Protein AF-A0A528MZ78-F1 (afdb_monomer)

Solvent-accessible surface area (backbone atoms only — not comparable to full-atom values): 4776 Å² total; per-residue (Å²): 122,42,76,58,92,94,44,76,48,80,80,63,39,70,96,59,77,50,95,56,26,68,58,55,48,51,52,50,52,53,50,50,55,59,56,41,71,77,42,61,57,98,86,39,76,59,84,83,87,88,87,86,87,87,76,91,77,82,77,48,76,66,64,101,84,49,88,47,75,84

Mean predicted aligned error: 6.41 Å

Structure (mmCIF, N/CA/C/O backbone):
data_AF-A0A528MZ78-F1
#
_entry.id   AF-A0A528MZ78-F1
#
loop_
_atom_site.group_PDB
_atom_site.id
_atom_site.type_symbol
_atom_site.label_atom_id
_atom_site.label_alt_id
_atom_site.label_comp_id
_atom_site.label_asym_id
_atom_site.label_entity_id
_atom_site.label_seq_id
_atom_site.pdbx_PDB_ins_code
_atom_site.Cartn_x
_atom_site.Cartn_y
_atom_site.Cartn_z
_atom_site.occupancy
_atom_site.B_iso_or_equiv
_atom_site.auth_seq_id
_atom_site.auth_comp_id
_atom_site.auth_asym_id
_atom_site.auth_atom_id
_atom_site.pdbx_PDB_model_num
ATOM 1 N N . ILE A 1 1 ? 9.023 -4.320 1.635 1.00 70.56 1 ILE A N 1
ATOM 2 C CA . ILE A 1 1 ? 8.255 -3.387 2.494 1.00 70.56 1 ILE A CA 1
ATOM 3 C C . ILE A 1 1 ? 9.264 -2.651 3.347 1.00 70.56 1 ILE A C 1
ATOM 5 O O . ILE A 1 1 ? 10.108 -3.311 3.946 1.00 70.56 1 ILE A O 1
ATOM 9 N N . LYS A 1 2 ? 9.223 -1.322 3.350 1.00 78.88 2 LYS A N 1
ATOM 10 C CA . LYS A 1 2 ? 10.121 -0.485 4.152 1.00 78.88 2 LYS A CA 1
ATOM 11 C C . LYS A 1 2 ? 9.288 0.292 5.165 1.00 78.88 2 LYS A C 1
ATOM 13 O O . LYS A 1 2 ? 8.219 0.787 4.825 1.00 78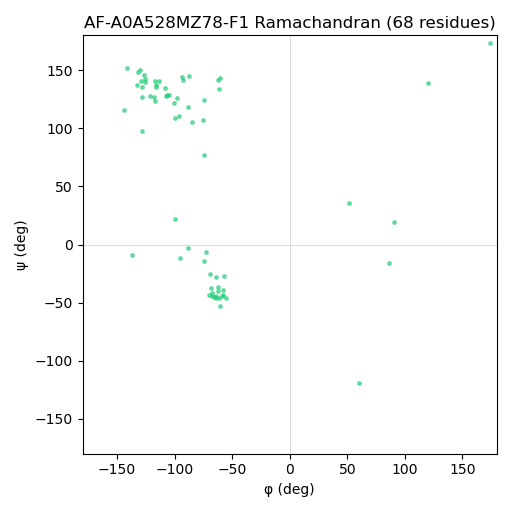.88 2 LYS A O 1
ATOM 18 N N . THR A 1 3 ? 9.762 0.374 6.400 1.00 80.81 3 THR A N 1
ATOM 19 C CA . THR A 1 3 ? 9.142 1.163 7.473 1.00 80.81 3 THR A CA 1
ATOM 20 C C . THR A 1 3 ? 10.014 2.384 7.746 1.00 80.81 3 THR A C 1
ATOM 22 O O . THR A 1 3 ? 11.219 2.230 7.952 1.00 80.81 3 THR A O 1
ATOM 25 N N . ILE A 1 4 ? 9.436 3.583 7.737 1.00 80.94 4 ILE A N 1
ATOM 26 C CA . ILE A 1 4 ? 10.131 4.848 8.016 1.00 80.94 4 ILE A CA 1
ATOM 27 C C . ILE A 1 4 ? 9.321 5.586 9.080 1.00 80.94 4 ILE A C 1
ATOM 29 O O . ILE A 1 4 ? 8.320 6.219 8.761 1.00 80.94 4 ILE A O 1
ATOM 33 N N . GLY A 1 5 ? 9.724 5.475 10.347 1.00 85.44 5 GLY A N 1
ATOM 34 C CA . GLY A 1 5 ? 8.923 5.997 11.457 1.00 85.44 5 GLY A CA 1
ATOM 35 C C . GLY A 1 5 ? 7.549 5.324 11.509 1.00 85.44 5 GLY A C 1
ATOM 36 O O . GLY A 1 5 ? 7.467 4.105 11.646 1.00 85.44 5 GLY A O 1
ATOM 37 N N . ASP A 1 6 ? 6.489 6.117 11.368 1.00 85.00 6 ASP A N 1
ATOM 38 C CA . ASP A 1 6 ? 5.089 5.678 11.299 1.00 85.00 6 ASP A CA 1
ATOM 39 C C . ASP A 1 6 ? 4.612 5.342 9.871 1.00 85.00 6 ASP A C 1
ATOM 41 O O . ASP A 1 6 ? 3.483 4.889 9.674 1.00 85.00 6 ASP A O 1
ATOM 45 N N . CYS A 1 7 ? 5.465 5.538 8.865 1.00 86.75 7 CYS A N 1
ATOM 46 C CA . CYS A 1 7 ? 5.141 5.293 7.468 1.00 86.75 7 CYS A CA 1
ATOM 47 C C . CYS A 1 7 ? 5.533 3.878 7.035 1.00 86.75 7 CYS A C 1
ATOM 49 O O . CYS A 1 7 ? 6.610 3.371 7.361 1.00 86.75 7 CYS A O 1
ATOM 51 N N . VAL A 1 8 ? 4.687 3.267 6.206 1.00 88.75 8 VAL A N 1
ATOM 52 C CA . VAL A 1 8 ? 4.963 1.989 5.541 1.00 88.75 8 VAL A CA 1
ATOM 53 C C . VAL A 1 8 ? 4.964 2.205 4.033 1.00 88.75 8 VAL A C 1
ATOM 55 O O . VAL A 1 8 ? 3.995 2.709 3.470 1.00 88.75 8 VAL A O 1
ATOM 58 N N . MET A 1 9 ? 6.043 1.787 3.376 1.00 90.25 9 MET A N 1
ATOM 59 C CA . MET A 1 9 ? 6.191 1.797 1.926 1.00 90.25 9 MET A CA 1
ATOM 60 C C . MET A 1 9 ? 6.082 0.375 1.371 1.00 90.25 9 MET A C 1
ATOM 62 O O . MET A 1 9 ? 6.776 -0.553 1.809 1.00 90.25 9 MET A O 1
ATOM 66 N N . VAL A 1 10 ? 5.210 0.220 0.377 1.00 91.19 10 VAL A N 1
ATOM 67 C CA . VAL A 1 10 ? 4.923 -1.039 -0.316 1.00 91.19 10 VAL A CA 1
ATOM 68 C C . VAL A 1 10 ? 5.104 -0.822 -1.812 1.00 91.19 10 VAL A C 1
ATOM 70 O O . VAL A 1 10 ? 4.766 0.237 -2.334 1.00 91.19 10 VAL A O 1
ATOM 73 N N . VAL A 1 11 ? 5.643 -1.828 -2.494 1.00 91.50 11 VAL A N 1
ATOM 74 C CA . VAL A 1 11 ? 5.866 -1.822 -3.942 1.00 91.50 11 VAL A CA 1
ATOM 75 C C . VAL A 1 11 ? 5.280 -3.106 -4.514 1.00 91.50 11 VAL A C 1
ATOM 77 O O . VAL A 1 11 ? 5.398 -4.167 -3.900 1.00 91.50 11 VAL A O 1
ATOM 80 N N . ALA A 1 12 ? 4.655 -3.010 -5.683 1.00 92.88 12 ALA A N 1
ATOM 81 C CA . ALA A 1 12 ? 4.183 -4.147 -6.460 1.00 92.88 12 ALA A CA 1
ATOM 82 C C . ALA A 1 12 ? 4.985 -4.241 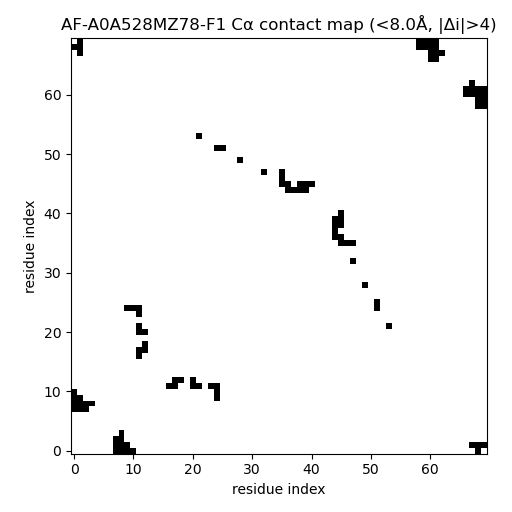-7.763 1.00 92.88 12 ALA A C 1
ATOM 84 O O . ALA A 1 12 ? 5.292 -3.219 -8.369 1.00 92.88 12 ALA A O 1
ATOM 85 N N . GLY A 1 13 ? 5.315 -5.464 -8.190 1.00 89.62 13 GLY A N 1
ATOM 86 C CA . GLY A 1 13 ? 6.138 -5.696 -9.385 1.00 89.62 13 GLY A CA 1
ATOM 87 C C . GLY A 1 13 ? 7.642 -5.783 -9.124 1.00 89.62 13 GLY A C 1
ATOM 88 O O . GLY A 1 13 ? 8.422 -5.637 -10.059 1.00 89.62 13 GLY A O 1
ATOM 89 N N . LEU A 1 14 ? 8.049 -6.035 -7.874 1.00 86.88 14 LEU A N 1
ATOM 90 C CA . LEU A 1 14 ? 9.426 -6.374 -7.516 1.00 86.88 14 LEU A CA 1
ATOM 91 C C . LEU A 1 14 ? 9.501 -7.680 -6.707 1.00 86.88 14 LEU A C 1
ATOM 93 O O . LEU A 1 14 ? 8.614 -7.932 -5.888 1.00 86.88 14 LEU A O 1
ATOM 97 N N . PRO A 1 15 ? 10.569 -8.485 -6.887 1.00 84.25 15 PRO A N 1
ATOM 98 C CA . PRO A 1 15 ? 11.615 -8.329 -7.910 1.00 84.25 15 PRO A CA 1
ATOM 99 C C . PRO A 1 15 ? 11.137 -8.732 -9.317 1.00 84.25 15 PRO A C 1
ATOM 101 O O . PRO A 1 15 ? 11.792 -8.418 -10.303 1.00 84.25 15 PRO A O 1
ATOM 104 N N . VAL A 1 16 ? 9.995 -9.420 -9.409 1.00 89.44 16 VAL A N 1
ATOM 105 C CA . VAL A 1 16 ? 9.394 -9.862 -10.669 1.00 89.44 16 VAL A CA 1
ATOM 106 C C . VAL A 1 16 ? 8.311 -8.875 -11.080 1.00 89.44 16 VAL A C 1
ATOM 108 O O 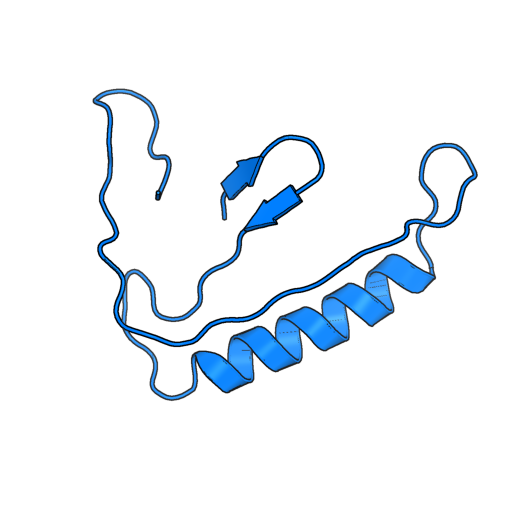. VAL A 1 16 ? 7.389 -8.602 -10.305 1.00 89.44 16 VAL A O 1
ATOM 111 N N . ALA A 1 17 ? 8.424 -8.363 -12.304 1.00 89.88 17 ALA A N 1
ATOM 112 C CA . ALA A 1 17 ? 7.429 -7.475 -12.879 1.00 89.88 17 ALA A CA 1
ATOM 113 C C . ALA A 1 17 ? 6.067 -8.174 -12.963 1.00 89.88 17 ALA A C 1
ATOM 115 O O . ALA A 1 17 ? 5.969 -9.362 -13.269 1.00 89.88 17 ALA A O 1
ATOM 116 N N . ARG A 1 18 ? 5.007 -7.412 -12.720 1.00 93.88 18 ARG A N 1
ATOM 117 C CA . ARG A 1 18 ? 3.625 -7.869 -12.868 1.00 93.88 18 ARG A CA 1
ATOM 118 C C . ARG A 1 18 ? 2.848 -6.819 -13.646 1.00 93.88 18 ARG A C 1
ATOM 120 O O . ARG A 1 18 ? 3.022 -5.630 -13.393 1.00 93.88 18 ARG A O 1
ATOM 127 N N . SER A 1 19 ? 2.017 -7.246 -14.589 1.00 95.94 19 SER A N 1
ATOM 128 C CA . SER A 1 19 ? 1.250 -6.343 -15.459 1.00 95.94 19 SER A CA 1
ATOM 129 C C . SER A 1 19 ? 0.147 -5.588 -14.714 1.00 95.94 19 SER A C 1
ATOM 131 O O . SER A 1 19 ? -0.233 -4.495 -15.111 1.00 95.94 19 SER A O 1
ATOM 133 N N . ASP A 1 20 ? -0.339 -6.145 -13.609 1.00 97.00 20 ASP A N 1
ATOM 134 C CA . ASP A 1 20 ? -1.421 -5.623 -12.772 1.00 97.00 20 ASP A CA 1
ATOM 135 C C . ASP A 1 20 ? -0.897 -4.900 -11.513 1.00 97.00 20 ASP A C 1
ATOM 137 O O . ASP A 1 20 ? -1.601 -4.782 -10.511 1.00 97.00 20 ASP A O 1
ATO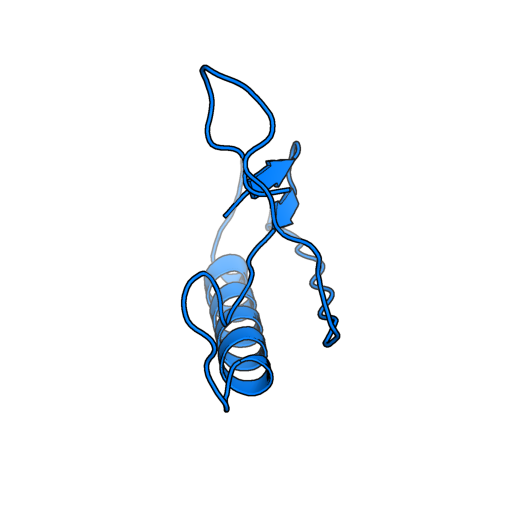M 141 N N . HIS A 1 21 ? 0.356 -4.420 -11.518 1.00 95.19 21 HIS A N 1
ATOM 142 C CA . HIS A 1 21 ? 0.997 -3.847 -10.323 1.00 95.19 21 HIS A CA 1
ATOM 143 C C . HIS A 1 21 ? 0.221 -2.657 -9.736 1.00 95.19 21 HIS A C 1
ATOM 145 O O . HIS A 1 21 ? 0.122 -2.525 -8.514 1.00 95.19 21 HIS A O 1
ATOM 151 N N . ALA A 1 22 ? -0.338 -1.804 -10.598 1.00 96.12 22 ALA A N 1
ATOM 152 C CA . ALA A 1 22 ? -1.118 -0.643 -10.190 1.00 96.12 22 ALA A CA 1
ATOM 153 C C . ALA A 1 22 ? -2.442 -1.058 -9.530 1.00 96.12 22 ALA A C 1
ATOM 155 O O . ALA A 1 22 ? -2.787 -0.542 -8.467 1.00 96.12 22 ALA A O 1
ATOM 156 N N . GLU A 1 23 ? -3.145 -2.029 -10.118 1.00 97.62 23 GLU A N 1
ATOM 157 C CA . GLU A 1 23 ? -4.390 -2.568 -9.569 1.00 97.62 23 GLU A CA 1
ATOM 158 C C . GLU A 1 23 ? -4.141 -3.265 -8.224 1.00 97.62 23 GLU A C 1
ATOM 160 O O . GLU A 1 23 ? -4.840 -3.007 -7.244 1.00 97.62 23 GLU A O 1
ATOM 165 N N . ALA A 1 24 ? -3.087 -4.076 -8.137 1.00 96.19 24 ALA A N 1
ATOM 166 C CA . ALA A 1 24 ? -2.705 -4.760 -6.909 1.00 96.19 24 ALA A CA 1
ATOM 167 C C . ALA A 1 24 ? -2.429 -3.785 -5.751 1.00 96.19 24 ALA A C 1
ATOM 169 O O . ALA A 1 24 ? -2.887 -4.014 -4.630 1.00 96.19 24 ALA A O 1
ATOM 170 N N . LEU A 1 25 ? -1.717 -2.678 -6.011 1.00 96.06 25 LEU A N 1
ATOM 171 C CA . LEU A 1 25 ? -1.481 -1.634 -5.005 1.00 96.06 25 LEU A CA 1
ATOM 172 C C . L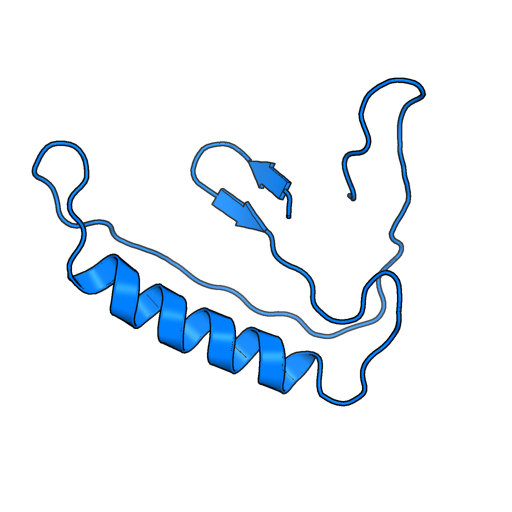EU A 1 25 ? -2.757 -0.874 -4.635 1.00 96.06 25 LEU A C 1
ATOM 174 O O . LEU A 1 25 ? -2.944 -0.547 -3.462 1.00 96.06 25 LEU A O 1
ATOM 178 N N . ALA A 1 26 ? -3.639 -0.608 -5.599 1.00 97.06 26 ALA A N 1
ATOM 179 C CA . ALA A 1 26 ? -4.916 0.045 -5.337 1.00 97.06 26 ALA A CA 1
ATOM 180 C C . ALA A 1 26 ? -5.821 -0.821 -4.443 1.00 97.06 26 ALA A C 1
ATOM 182 O O . ALA A 1 26 ? -6.347 -0.324 -3.445 1.00 97.06 26 ALA A O 1
ATOM 183 N N . HIS A 1 27 ? -5.942 -2.122 -4.730 1.00 97.56 27 H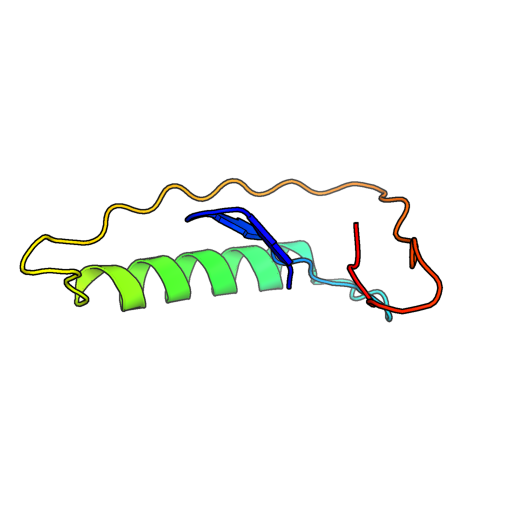IS A N 1
ATOM 184 C CA . HIS A 1 27 ? -6.680 -3.062 -3.875 1.00 97.56 27 HIS A CA 1
ATOM 185 C C . HIS A 1 27 ? -6.064 -3.162 -2.484 1.00 97.56 27 HIS A C 1
ATOM 187 O O . HIS A 1 27 ? -6.779 -3.038 -1.490 1.00 97.56 27 HIS A O 1
ATOM 193 N N . TYR A 1 28 ? -4.737 -3.291 -2.397 1.00 95.50 28 TYR A N 1
ATOM 194 C CA . TYR A 1 28 ? -4.032 -3.280 -1.116 1.00 95.50 28 TYR A CA 1
ATOM 195 C C . TYR A 1 28 ? -4.350 -2.017 -0.302 1.00 95.50 28 TYR A C 1
ATOM 197 O O . TYR A 1 28 ? -4.671 -2.108 0.881 1.00 95.50 28 TYR A O 1
ATOM 205 N N . ALA A 1 29 ? -4.327 -0.838 -0.927 1.00 96.00 29 ALA A N 1
ATOM 206 C CA . ALA A 1 29 ? -4.655 0.423 -0.268 1.00 96.00 29 ALA A CA 1
ATOM 207 C C . ALA A 1 29 ? -6.107 0.471 0.239 1.00 96.00 29 ALA A C 1
ATOM 209 O O . ALA A 1 29 ? -6.367 0.972 1.338 1.00 96.00 29 ALA A O 1
ATOM 210 N N . LEU A 1 30 ? -7.059 -0.049 -0.541 1.00 96.12 30 LEU A N 1
ATOM 211 C CA . LEU A 1 30 ? -8.468 -0.113 -0.151 1.00 96.12 30 LEU A CA 1
ATOM 212 C C . LEU A 1 30 ? -8.684 -1.046 1.043 1.00 96.12 30 LEU A C 1
ATOM 214 O O . LEU A 1 30 ? -9.380 -0.657 1.986 1.00 96.12 30 LEU A O 1
ATOM 218 N N . GLU A 1 31 ? -8.075 -2.230 1.024 1.00 95.81 31 GLU A N 1
ATOM 219 C CA . GLU A 1 31 ? -8.158 -3.196 2.121 1.00 95.81 31 GLU A CA 1
ATOM 220 C C . GLU A 1 31 ? -7.448 -2.689 3.376 1.00 95.81 31 GLU A C 1
ATOM 222 O O . GLU A 1 31 ? -8.022 -2.735 4.463 1.00 95.81 31 GLU A O 1
ATOM 227 N N . LEU A 1 32 ? -6.271 -2.075 3.235 1.00 94.06 32 LEU A N 1
ATOM 228 C CA . LEU A 1 32 ? -5.564 -1.453 4.354 1.00 94.06 32 LEU A CA 1
ATOM 229 C C . LEU A 1 32 ? -6.414 -0.357 5.006 1.00 94.06 32 LEU A C 1
ATOM 231 O O . LEU A 1 32 ? -6.557 -0.316 6.226 1.00 94.06 32 LEU A O 1
ATOM 235 N N . ARG A 1 33 ? -7.056 0.499 4.203 1.00 93.81 33 ARG A N 1
ATOM 236 C CA . ARG A 1 33 ? -7.965 1.530 4.719 1.00 93.81 33 ARG A CA 1
ATOM 237 C C . ARG A 1 33 ? -9.163 0.925 5.457 1.00 93.81 33 ARG A C 1
ATOM 239 O O . ARG A 1 33 ? -9.628 1.516 6.429 1.00 93.81 33 ARG A O 1
ATOM 246 N N . LYS A 1 34 ? -9.700 -0.212 5.000 1.00 93.75 34 LYS A N 1
ATOM 247 C CA . LYS A 1 34 ? -10.805 -0.911 5.683 1.00 93.75 34 LYS A CA 1
ATOM 248 C C . LYS A 1 34 ? -10.349 -1.537 6.998 1.00 93.75 34 LYS A C 1
ATOM 250 O O . LYS A 1 34 ? -11.063 -1.390 7.987 1.00 93.75 34 LYS A O 1
ATOM 255 N N . ALA A 1 35 ? -9.186 -2.184 7.007 1.00 92.44 35 ALA A N 1
ATOM 256 C CA . ALA A 1 35 ? -8.610 -2.803 8.195 1.00 92.44 35 ALA A CA 1
ATOM 257 C C . ALA A 1 35 ? -8.360 -1.749 9.282 1.00 92.44 35 ALA A C 1
ATOM 259 O O . ALA A 1 35 ? -8.913 -1.834 10.373 1.00 92.44 35 ALA A O 1
ATOM 260 N N . VAL A 1 36 ? -7.652 -0.670 8.934 1.00 93.00 36 VAL A N 1
ATOM 261 C CA . VAL A 1 36 ? -7.249 0.381 9.880 1.00 93.00 36 VAL A CA 1
ATOM 262 C C . VAL A 1 36 ? -8.437 1.129 10.493 1.00 93.00 36 VAL A C 1
ATOM 264 O O . VAL A 1 36 ? -8.350 1.575 11.631 1.00 93.00 36 VAL A O 1
ATOM 267 N N . LYS A 1 37 ? -9.582 1.232 9.801 1.00 91.31 37 LYS A N 1
ATOM 268 C CA . LYS A 1 37 ? -10.788 1.895 10.341 1.00 91.31 37 LYS A CA 1
ATOM 269 C C . LYS A 1 37 ? -11.283 1.308 11.665 1.00 91.31 37 LYS A C 1
ATOM 271 O O . LYS A 1 37 ? -11.968 2.015 12.401 1.00 91.31 37 LYS A O 1
ATOM 276 N N . ARG A 1 38 ? -11.020 0.025 11.927 1.00 89.88 38 ARG A N 1
ATOM 277 C CA . ARG A 1 38 ? -11.449 -0.663 13.156 1.00 89.88 38 ARG A CA 1
ATOM 278 C C . ARG A 1 38 ? -10.368 -0.670 14.232 1.00 89.88 38 ARG A C 1
ATOM 280 O O . ARG A 1 38 ? -10.669 -0.979 15.380 1.00 89.88 38 ARG A O 1
ATOM 287 N N . GLU A 1 39 ? -9.149 -0.295 13.865 1.00 92.81 39 GLU A N 1
ATOM 288 C CA . GLU A 1 39 ? -7.996 -0.335 14.745 1.00 92.81 39 GLU A CA 1
ATOM 289 C C . GLU A 1 39 ? -7.863 0.953 15.554 1.00 92.81 39 GLU A C 1
ATOM 291 O O . GLU A 1 39 ? -8.140 2.068 15.091 1.00 92.81 39 GLU A O 1
ATOM 296 N N . ARG A 1 40 ? -7.396 0.787 16.789 1.00 93.50 40 ARG A N 1
ATOM 297 C CA . ARG A 1 40 ? -7.040 1.885 17.681 1.00 93.50 40 ARG A CA 1
ATOM 298 C C . ARG A 1 40 ? -5.616 1.695 18.158 1.00 93.50 40 ARG A C 1
ATOM 300 O O . ARG A 1 40 ? -5.217 0.587 18.503 1.00 93.50 40 ARG A O 1
ATOM 307 N N . PHE A 1 41 ? -4.872 2.787 18.232 1.00 90.00 41 PHE A N 1
ATOM 308 C CA . PHE A 1 41 ? -3.538 2.804 18.810 1.00 90.00 41 PHE A CA 1
ATOM 309 C C . PHE A 1 41 ? -3.542 3.724 20.026 1.00 90.00 41 PHE A C 1
ATOM 311 O O . PHE A 1 41 ? -3.940 4.880 19.924 1.00 90.00 41 PHE A O 1
ATOM 318 N N . ALA A 1 42 ? -3.155 3.191 21.189 1.00 91.94 42 ALA A N 1
ATOM 319 C CA . ALA A 1 42 ? -3.216 3.905 22.469 1.00 91.94 42 ALA A CA 1
ATOM 320 C C . ALA A 1 42 ? -4.602 4.527 22.771 1.00 91.94 42 ALA A C 1
ATOM 322 O O . ALA A 1 42 ? -4.702 5.612 23.330 1.00 91.94 42 ALA A O 1
ATOM 323 N N . GLY A 1 43 ? -5.683 3.841 22.377 1.00 92.69 43 GLY A N 1
ATOM 324 C CA . GLY A 1 43 ? -7.066 4.301 22.564 1.00 92.69 43 GLY A CA 1
ATOM 325 C C . GLY A 1 43 ? -7.596 5.222 21.457 1.00 92.69 43 GLY A C 1
ATOM 326 O O . GLY A 1 43 ? -8.814 5.344 21.301 1.00 92.69 43 GLY A O 1
ATOM 327 N N . GLU A 1 44 ? -6.725 5.779 20.618 1.00 92.75 44 GLU A N 1
ATOM 328 C CA . GLU A 1 44 ? -7.090 6.713 19.552 1.00 92.75 44 GLU A CA 1
ATOM 329 C C . GLU A 1 44 ? -7.313 6.010 18.202 1.00 92.75 44 GLU A C 1
ATOM 331 O O . GLU A 1 44 ? -6.601 5.053 17.879 1.00 92.75 44 GLU A O 1
ATOM 336 N N . PRO A 1 45 ? -8.274 6.463 17.371 1.00 92.19 45 PRO A N 1
ATOM 337 C CA . PRO A 1 45 ? -8.429 5.964 16.010 1.00 92.19 45 PRO A CA 1
ATOM 338 C C . PRO A 1 45 ? -7.184 6.246 15.171 1.00 92.19 45 PRO A C 1
ATOM 340 O O . PRO A 1 45 ? -6.680 7.374 15.129 1.00 92.19 45 PRO A O 1
ATOM 343 N N . ILE A 1 46 ? -6.727 5.241 14.432 1.00 92.19 46 ILE A N 1
ATOM 344 C CA . ILE A 1 46 ? -5.586 5.405 13.535 1.00 92.19 46 ILE A CA 1
ATOM 345 C C . ILE A 1 46 ? -6.026 6.201 12.299 1.00 92.19 46 ILE A C 1
ATOM 347 O O . ILE A 1 46 ? -6.955 5.823 11.582 1.00 92.19 46 ILE A O 1
ATOM 351 N N . ARG A 1 47 ? -5.335 7.312 12.020 1.00 90.06 47 ARG A N 1
ATOM 352 C CA . ARG A 1 47 ? -5.513 8.094 10.789 1.00 90.06 47 ARG A CA 1
ATOM 353 C C . ARG A 1 47 ? -4.401 7.758 9.808 1.00 90.06 47 ARG A C 1
ATOM 355 O O . ARG A 1 47 ? -3.233 7.967 10.106 1.00 90.06 47 ARG A O 1
ATOM 362 N N . LEU A 1 48 ? -4.778 7.284 8.625 1.00 91.12 48 LEU A N 1
ATOM 363 C CA . LEU A 1 48 ? -3.847 6.881 7.576 1.00 91.12 48 LEU A CA 1
ATOM 364 C C . LEU A 1 48 ? -4.001 7.775 6.341 1.00 91.12 48 LEU A C 1
ATOM 366 O O . LEU A 1 48 ? -5.117 8.018 5.878 1.00 91.12 48 LEU A O 1
ATOM 370 N N . ARG A 1 49 ? -2.874 8.209 5.770 1.00 94.06 49 ARG A N 1
ATOM 371 C CA . ARG A 1 49 ? -2.799 8.801 4.428 1.00 94.06 49 ARG A CA 1
ATOM 372 C C . ARG A 1 49 ? -2.110 7.808 3.500 1.00 94.06 49 ARG A C 1
ATOM 374 O O . ARG A 1 49 ? -1.082 7.251 3.864 1.00 94.06 49 ARG A O 1
ATOM 381 N N . ILE A 1 50 ? -2.663 7.608 2.307 1.00 95.38 50 ILE A N 1
ATOM 382 C CA . ILE A 1 50 ? -2.097 6.708 1.300 1.00 95.38 50 ILE A CA 1
ATOM 383 C C .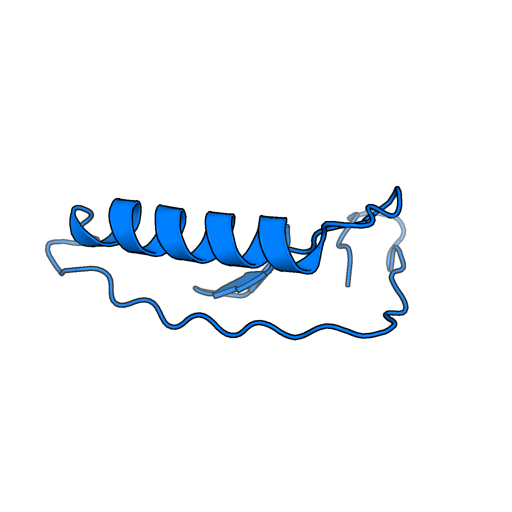 ILE A 1 50 ? -1.815 7.514 0.034 1.00 95.38 50 ILE A C 1
ATOM 385 O O . ILE A 1 50 ? -2.703 8.207 -0.460 1.00 95.38 50 ILE A O 1
ATOM 389 N N . GLY A 1 51 ? -0.587 7.416 -0.473 1.00 94.88 51 GLY A N 1
ATOM 390 C CA . GLY A 1 51 ? -0.187 7.915 -1.787 1.00 94.88 51 GLY A CA 1
ATOM 391 C C . GLY A 1 51 ? 0.266 6.750 -2.662 1.00 94.88 51 GLY A C 1
ATOM 392 O O . GLY A 1 51 ? 0.908 5.826 -2.167 1.00 94.88 51 GLY A O 1
ATOM 393 N N . ILE A 1 52 ? -0.085 6.782 -3.947 1.00 95.00 52 ILE A N 1
ATOM 394 C CA . ILE A 1 52 ? 0.304 5.766 -4.932 1.00 95.00 52 ILE A CA 1
ATOM 395 C C . ILE A 1 52 ? 0.918 6.485 -6.130 1.00 95.00 52 ILE A C 1
ATOM 397 O O . ILE A 1 52 ? 0.379 7.484 -6.602 1.00 95.00 52 ILE A O 1
ATOM 401 N N . HIS A 1 53 ? 2.035 5.959 -6.619 1.00 94.25 53 HIS A N 1
ATOM 402 C CA . HIS A 1 53 ? 2.687 6.404 -7.842 1.00 94.25 53 HIS A CA 1
ATOM 403 C C . HIS A 1 53 ? 3.017 5.188 -8.712 1.00 94.25 53 HIS A C 1
ATOM 405 O O . HIS A 1 53 ? 3.275 4.101 -8.195 1.00 94.25 53 HIS A O 1
ATOM 411 N N . SER A 1 54 ? 2.995 5.380 -10.029 1.00 93.44 54 SER A N 1
ATOM 412 C CA . SER A 1 54 ? 3.338 4.368 -11.022 1.00 93.44 54 SER A CA 1
ATOM 413 C C . SER A 1 54 ? 4.373 4.947 -11.971 1.00 93.44 54 SER A C 1
ATOM 415 O O . SER A 1 54 ? 4.145 6.002 -12.561 1.00 93.44 54 SER A O 1
ATOM 417 N N . GLY A 1 55 ? 5.484 4.242 -12.135 1.00 90.75 55 GLY A N 1
ATOM 418 C CA . GLY A 1 55 ? 6.579 4.672 -12.984 1.00 90.75 55 GLY A CA 1
ATOM 419 C C . GLY A 1 55 ? 7.783 3.744 -12.863 1.00 90.75 55 GLY A C 1
ATOM 420 O O . GLY A 1 55 ? 7.781 2.834 -12.026 1.00 90.75 55 GLY A O 1
ATOM 421 N N . PRO A 1 56 ? 8.805 3.955 -13.703 1.00 87.38 56 PRO A N 1
ATOM 422 C CA . PRO A 1 56 ? 10.069 3.256 -13.557 1.00 87.38 56 PRO A CA 1
ATOM 423 C C . PRO A 1 56 ? 10.707 3.617 -12.214 1.00 87.38 56 PRO A C 1
ATOM 425 O O . PRO A 1 56 ? 10.674 4.769 -11.783 1.00 87.38 56 PRO A O 1
ATOM 428 N N . ILE A 1 57 ? 11.319 2.627 -11.573 1.00 82.56 57 ILE A N 1
ATOM 429 C CA . ILE A 1 57 ? 12.093 2.809 -10.347 1.00 82.56 57 ILE A CA 1
ATOM 430 C C . ILE A 1 57 ? 13.452 2.141 -10.509 1.00 82.56 57 ILE A C 1
ATOM 432 O O . ILE A 1 57 ? 13.584 1.135 -11.208 1.00 82.56 57 ILE A O 1
ATOM 436 N N . VAL A 1 58 ? 14.456 2.685 -9.835 1.00 81.25 58 VAL A N 1
ATOM 437 C CA . VAL A 1 58 ? 15.731 2.002 -9.629 1.00 81.25 58 VAL A CA 1
ATOM 438 C C . VAL A 1 58 ? 15.678 1.434 -8.224 1.00 81.25 58 VAL A C 1
ATOM 440 O O . VAL A 1 58 ? 15.711 2.198 -7.269 1.00 81.25 58 VAL A O 1
ATOM 443 N N . ALA A 1 59 ? 15.559 0.114 -8.109 1.00 73.69 59 ALA A N 1
ATOM 444 C CA . ALA A 1 59 ? 15.598 -0.572 -6.824 1.00 73.69 59 ALA A CA 1
ATOM 445 C C . ALA A 1 59 ? 16.949 -1.272 -6.669 1.00 73.69 59 ALA A C 1
ATOM 447 O O . ALA A 1 59 ? 17.378 -2.014 -7.557 1.00 73.69 59 ALA A O 1
ATOM 448 N N . GLY A 1 60 ? 17.621 -1.042 -5.544 1.00 65.88 60 GLY A N 1
ATOM 449 C CA . GLY A 1 60 ? 18.927 -1.628 -5.255 1.00 65.88 60 GLY A CA 1
ATOM 450 C C . GLY A 1 60 ? 19.059 -2.033 -3.793 1.00 65.88 60 GLY A C 1
ATOM 451 O O . GLY A 1 60 ? 18.441 -1.452 -2.908 1.00 65.88 60 GLY A O 1
ATOM 452 N N . VAL A 1 61 ? 19.892 -3.038 -3.521 1.00 59.38 61 VAL A N 1
ATOM 453 C CA . VAL A 1 61 ? 20.309 -3.350 -2.149 1.00 59.38 61 VAL A CA 1
ATOM 454 C C . VAL A 1 61 ? 21.498 -2.456 -1.813 1.00 59.38 61 VAL A C 1
ATOM 456 O O . VAL A 1 61 ? 22.612 -2.704 -2.276 1.00 59.38 61 VAL A O 1
ATOM 459 N N . ILE A 1 62 ? 21.282 -1.422 -1.000 1.00 52.97 62 ILE A N 1
ATOM 460 C CA . ILE A 1 62 ? 22.375 -0.584 -0.496 1.00 52.97 62 ILE A CA 1
ATOM 461 C C . ILE A 1 62 ? 22.783 -1.073 0.900 1.00 52.97 62 ILE A C 1
ATOM 463 O O . ILE A 1 62 ? 22.060 -0.906 1.879 1.00 52.97 62 ILE A O 1
ATOM 467 N N . GLY A 1 63 ? 23.981 -1.659 0.994 1.00 45.41 63 GLY A N 1
ATOM 468 C CA . GLY A 1 63 ? 24.626 -2.046 2.254 1.00 45.41 63 GLY A CA 1
ATOM 469 C C . GLY A 1 63 ? 24.922 -3.545 2.376 1.00 45.41 63 GLY A C 1
ATOM 470 O O . GLY A 1 63 ? 24.103 -4.397 2.059 1.00 45.41 63 GLY A O 1
ATOM 471 N N . LYS A 1 64 ? 26.103 -3.889 2.907 1.00 49.41 64 LYS A N 1
ATOM 472 C CA . LYS A 1 64 ? 26.572 -5.285 3.055 1.00 49.41 64 LYS A CA 1
ATOM 473 C C . LYS A 1 64 ? 25.868 -6.091 4.167 1.00 49.41 64 LYS A C 1
ATOM 475 O O . LYS A 1 64 ? 26.178 -7.263 4.337 1.00 49.41 64 LYS A O 1
ATOM 480 N N . ARG A 1 65 ? 25.003 -5.470 4.986 1.00 40.88 65 ARG A N 1
ATOM 481 C CA . ARG A 1 65 ? 24.485 -6.067 6.244 1.00 40.88 65 ARG A CA 1
ATOM 482 C C . ARG A 1 65 ? 22.985 -5.883 6.518 1.00 40.88 65 ARG A C 1
ATOM 484 O O . ARG A 1 65 ? 22.480 -6.504 7.446 1.00 40.88 65 ARG A O 1
ATOM 491 N N . ARG A 1 66 ? 22.259 -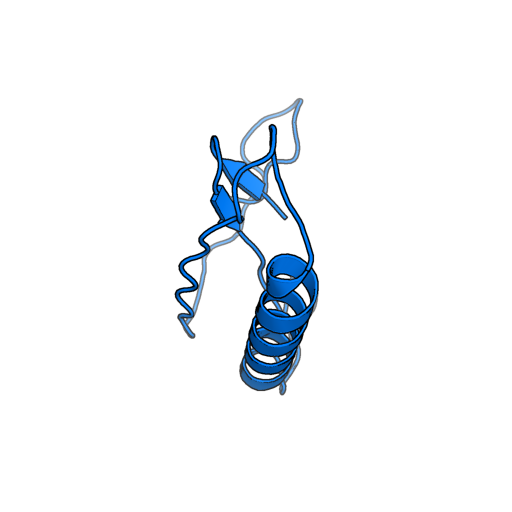5.065 5.747 1.00 37.06 66 ARG A N 1
ATOM 492 C CA . ARG A 1 66 ? 20.797 -4.921 5.860 1.00 37.06 66 ARG A CA 1
ATOM 493 C C . ARG A 1 66 ? 20.202 -4.723 4.475 1.00 37.06 66 ARG A C 1
ATOM 495 O O . ARG A 1 66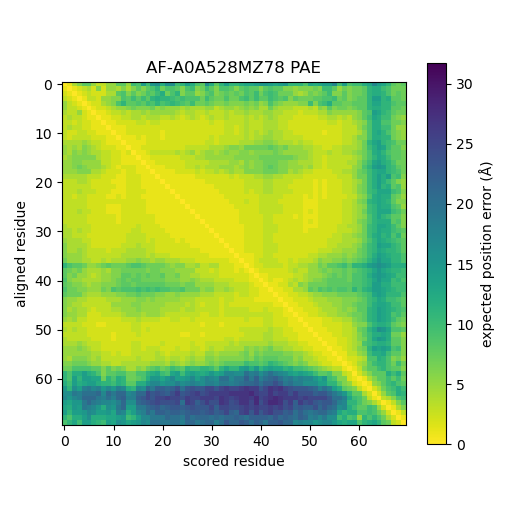 ? 20.476 -3.720 3.830 1.00 37.06 66 ARG A O 1
ATOM 502 N N . PHE A 1 67 ? 19.385 -5.678 4.050 1.00 43.50 67 PHE A N 1
ATOM 503 C CA . PHE A 1 67 ? 18.619 -5.609 2.812 1.00 43.50 67 PHE A CA 1
ATOM 504 C C . PHE A 1 67 ? 17.446 -4.643 3.002 1.00 43.50 67 PHE A C 1
ATOM 506 O O . PHE A 1 67 ? 16.317 -5.055 3.255 1.00 43.50 67 PHE A O 1
ATOM 513 N N . ALA A 1 68 ? 17.724 -3.344 2.958 1.00 46.84 68 ALA A N 1
ATOM 514 C CA . ALA A 1 68 ? 16.688 -2.352 2.734 1.00 46.84 68 ALA A CA 1
ATOM 515 C C . ALA A 1 68 ? 16.561 -2.185 1.218 1.00 46.84 68 ALA A C 1
ATOM 517 O O . ALA A 1 68 ? 17.535 -1.835 0.557 1.00 46.84 68 ALA A O 1
ATOM 518 N N . TYR A 1 69 ? 15.381 -2.492 0.681 1.00 52.66 69 TYR A N 1
ATOM 519 C CA . TYR A 1 69 ? 15.012 -2.029 -0.651 1.00 52.66 69 TYR A CA 1
ATOM 520 C C . TYR A 1 69 ? 14.660 -0.551 -0.504 1.00 52.66 69 TYR A C 1
ATOM 522 O O . TYR A 1 69 ? 13.654 -0.225 0.136 1.00 52.66 69 TYR A O 1
ATOM 530 N N . ASP A 1 70 ? 15.553 0.299 -0.997 1.00 58.12 70 ASP A N 1
ATOM 531 C CA . ASP A 1 70 ? 15.273 1.700 -1.318 1.00 58.12 70 ASP A CA 1
ATOM 532 C C . ASP A 1 70 ? 15.041 1.821 -2.826 1.00 58.12 70 ASP A C 1
ATOM 534 O O . ASP A 1 70 ? 15.755 1.111 -3.582 1.00 58.12 70 ASP A O 1
#

Radius of gyration: 14.49 Å; Cα contacts (8 Å, |Δi|>4): 54; chains: 1; bounding box: 38×19×38 Å

Secondary structure (DSSP, 8-state):
-EEETTEEE--SS-SS--TTHHHHHHHHHHHHHHHHTT-EETTEEPP-------S-----B-SSS---B-

Sequence (70 aa):
IKTIGDCVMVVAGLPVARSDHAEALAHYALELRKAVKRERFAGEPIRLRIGIHSGPIVAGVIGKRRFAYD

Foldseek 3Di:
DDDDPPDDDDFFQPPHGDPCRQVVVVVVVVVVVVVQQPDDDPNHRDDDDDDDDDDDDDWDQPDPPDRDTD

pLDDT: mean 84.45, std 16.03, range [37.06, 97.62]